Protein AF-A0AAX2ZK99-F1 (afdb_monomer_lite)

Secondary structure (DSSP, 8-state):
---HHHHT-GGG-----HHHHHHH-GGGHHHHTSPTT--EEEEEETTEEEEEETTT--EEEEE--------

Radius of gyration: 13.6 Å; chains: 1; bounding box: 37×27×29 Å

pLDDT: mean 80.92, std 14.01, range [36.25, 93.31]

Organism: NCBI:txid2813371

Foldseek 3Di:
DPDPVLVPDCVSDDDDDVVVVCVVPVFQVLVVPDDPPFDWDWDADPNWTFIARVVPRHTSGTDDPDPPPDD

Structure (mmCIF, N/CA/C/O backbone):
data_AF-A0AAX2ZK99-F1
#
_entry.id   AF-A0AAX2ZK99-F1
#
loop_
_atom_site.group_PDB
_atom_site.id
_atom_site.type_symbol
_atom_site.label_atom_id
_atom_site.label_alt_id
_atom_site.label_comp_id
_atom_site.label_asym_id
_atom_site.label_entity_id
_atom_site.label_seq_id
_atom_site.pdbx_PDB_ins_code
_atom_site.Cartn_x
_atom_site.Cartn_y
_atom_site.Cartn_z
_atom_site.occupancy
_atom_site.B_iso_or_equiv
_atom_site.auth_seq_id
_atom_site.auth_comp_id
_atom_site.auth_asym_id
_atom_site.auth_atom_id
_atom_site.pdbx_PDB_model_num
ATOM 1 N N . MET A 1 1 ? 13.542 11.678 1.096 1.00 55.88 1 MET A N 1
ATOM 2 C CA . MET A 1 1 ? 12.398 12.520 1.496 1.00 55.88 1 MET A CA 1
ATOM 3 C C . MET A 1 1 ? 11.291 12.175 0.535 1.00 55.88 1 MET A C 1
ATOM 5 O O . MET A 1 1 ? 11.577 12.102 -0.651 1.00 55.88 1 MET A O 1
ATOM 9 N N . ASP A 1 2 ? 10.083 11.954 1.036 1.00 67.31 2 ASP A N 1
ATOM 10 C CA . ASP A 1 2 ? 8.926 11.648 0.195 1.00 67.31 2 ASP A CA 1
ATOM 11 C C . ASP A 1 2 ? 8.390 12.963 -0.389 1.00 67.31 2 ASP A C 1
ATOM 13 O O . ASP A 1 2 ? 7.462 13.566 0.145 1.00 67.31 2 ASP A O 1
ATOM 17 N N . THR A 1 3 ? 9.073 13.484 -1.409 1.00 88.06 3 THR A N 1
ATOM 18 C CA . THR A 1 3 ? 8.676 14.686 -2.157 1.0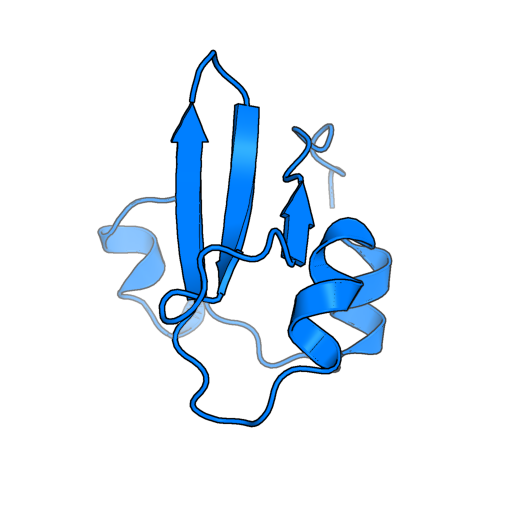0 88.06 3 THR A CA 1
ATOM 19 C C . THR A 1 3 ? 8.155 14.296 -3.529 1.00 88.06 3 THR A C 1
ATOM 21 O O . THR A 1 3 ? 8.665 13.344 -4.117 1.00 88.06 3 THR A O 1
ATOM 24 N N . ASP A 1 4 ? 7.221 15.075 -4.076 1.00 86.25 4 ASP A N 1
ATOM 25 C CA . ASP A 1 4 ? 6.684 14.851 -5.426 1.00 86.25 4 ASP A CA 1
ATOM 26 C C . ASP A 1 4 ? 7.812 14.756 -6.469 1.00 86.25 4 ASP A C 1
ATOM 28 O O . ASP A 1 4 ? 7.883 13.791 -7.219 1.00 86.25 4 ASP A O 1
ATOM 32 N N . GLU A 1 5 ? 8.803 15.651 -6.394 1.00 90.06 5 GLU A N 1
ATOM 33 C CA . GLU A 1 5 ? 9.991 15.644 -7.266 1.00 90.06 5 GLU A CA 1
ATOM 34 C C . GLU A 1 5 ? 10.817 14.342 -7.180 1.00 90.06 5 GLU A C 1
ATOM 36 O O . GLU A 1 5 ? 11.451 13.941 -8.151 1.00 90.06 5 GLU A O 1
ATOM 41 N N . PHE A 1 6 ? 10.801 13.646 -6.036 1.00 87.75 6 PHE A N 1
ATOM 42 C CA . PHE A 1 6 ? 11.500 12.364 -5.879 1.00 87.75 6 PHE A CA 1
ATOM 43 C C . PHE A 1 6 ? 10.688 11.209 -6.479 1.00 87.75 6 PHE A C 1
ATOM 45 O O . PHE A 1 6 ? 11.268 10.300 -7.070 1.00 87.75 6 PHE A O 1
ATOM 52 N N . LEU A 1 7 ? 9.359 11.255 -6.339 1.00 84.94 7 LEU A N 1
ATOM 53 C CA . LEU A 1 7 ? 8.432 10.242 -6.853 1.00 84.94 7 LEU A CA 1
ATOM 54 C C . LEU A 1 7 ? 8.228 10.333 -8.371 1.00 84.94 7 LEU A C 1
ATOM 56 O O . LEU A 1 7 ? 7.884 9.334 -8.997 1.00 84.94 7 LEU A O 1
ATOM 60 N N . GLU A 1 8 ? 8.432 11.511 -8.959 1.00 90.50 8 GLU A N 1
ATOM 61 C CA . GLU A 1 8 ? 8.278 11.740 -10.398 1.00 90.50 8 GLU A CA 1
ATOM 62 C C . GLU A 1 8 ? 9.415 11.147 -11.247 1.00 90.50 8 GLU A C 1
ATOM 64 O O . GLU A 1 8 ? 9.218 10.930 -12.443 1.00 90.50 8 GLU A O 1
ATOM 69 N N . A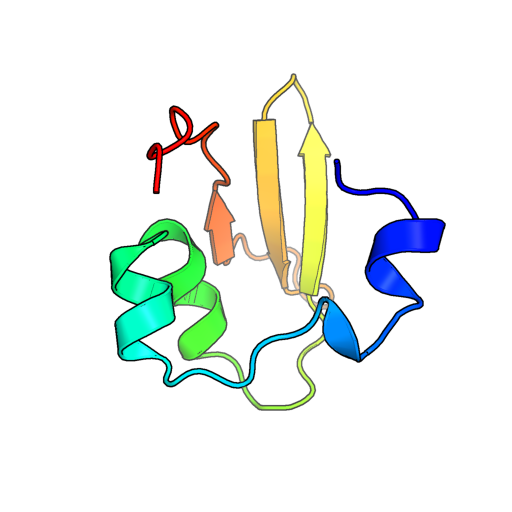SP A 1 9 ? 10.580 10.846 -10.661 1.00 91.81 9 ASP A N 1
ATOM 70 C CA . ASP A 1 9 ? 11.701 10.224 -11.374 1.00 91.81 9 ASP A CA 1
ATOM 71 C C . ASP A 1 9 ? 11.625 8.683 -11.296 1.00 91.81 9 ASP A C 1
ATOM 73 O O . ASP A 1 9 ? 11.834 8.103 -10.224 1.00 91.81 9 ASP A O 1
ATOM 77 N N . PRO A 1 10 ? 11.395 7.973 -12.420 1.00 87.94 10 PRO A N 1
ATOM 78 C CA . PRO A 1 10 ? 11.346 6.512 -12.443 1.00 87.94 10 PRO A CA 1
ATOM 79 C C . PRO A 1 10 ? 12.655 5.847 -12.003 1.00 87.94 10 PRO A C 1
ATOM 81 O O . PRO A 1 10 ? 12.636 4.683 -11.609 1.00 87.94 10 PRO A O 1
ATOM 84 N N . LEU A 1 11 ? 13.792 6.551 -12.068 1.00 91.25 11 LEU A N 1
ATOM 85 C CA . LEU A 1 11 ? 15.085 6.040 -11.599 1.00 91.25 11 LEU A CA 1
ATOM 86 C C . LEU A 1 11 ? 15.152 5.927 -10.072 1.00 91.25 11 LEU A C 1
ATOM 88 O O . LEU A 1 11 ? 15.990 5.186 -9.557 1.00 91.25 11 LEU A O 1
ATOM 92 N N . ASN A 1 12 ? 14.260 6.615 -9.357 1.00 88.75 12 ASN A N 1
ATOM 93 C CA . ASN A 1 12 ? 14.096 6.470 -7.913 1.00 88.75 12 ASN A CA 1
ATOM 94 C C . ASN A 1 12 ? 13.168 5.299 -7.543 1.00 88.75 12 ASN A C 1
ATOM 96 O O . ASN A 1 12 ? 13.013 4.996 -6.359 1.00 88.75 12 ASN A O 1
ATOM 100 N N . MET A 1 13 ? 12.554 4.629 -8.526 1.00 85.62 13 MET A N 1
ATOM 101 C CA . MET A 1 13 ? 11.704 3.459 -8.307 1.00 85.62 13 MET A CA 1
ATOM 102 C C . MET A 1 13 ? 12.504 2.157 -8.441 1.00 85.62 13 MET A C 1
ATOM 104 O O . MET A 1 13 ? 13.376 2.016 -9.297 1.00 85.62 13 MET A O 1
ATOM 108 N N . LEU A 1 14 ? 12.163 1.166 -7.617 1.00 86.62 14 LEU A N 1
ATOM 109 C CA . LEU A 1 14 ? 12.724 -0.183 -7.672 1.00 86.62 14 LEU A CA 1
ATOM 110 C C . LEU A 1 14 ? 11.603 -1.190 -7.927 1.00 86.62 14 LEU A C 1
ATOM 112 O O . LEU A 1 14 ? 10.623 -1.238 -7.188 1.00 86.62 14 LEU A O 1
ATOM 116 N N . VAL A 1 15 ? 11.784 -2.049 -8.931 1.00 86.31 15 VAL A N 1
ATOM 117 C CA . VAL A 1 15 ? 10.988 -3.274 -9.054 1.00 86.31 15 VAL A CA 1
ATOM 118 C C . VAL A 1 15 ? 11.645 -4.333 -8.178 1.00 86.31 15 VAL A C 1
ATOM 120 O O . VAL A 1 15 ? 12.788 -4.716 -8.419 1.00 86.31 15 VAL A O 1
ATOM 123 N N . CYS A 1 16 ? 10.933 -4.794 -7.160 1.00 82.00 16 CYS A N 1
ATOM 124 C CA . CYS A 1 16 ? 11.393 -5.833 -6.245 1.00 82.00 16 CYS A CA 1
ATOM 125 C C . CYS A 1 16 ? 10.315 -6.902 -6.068 1.00 82.00 16 CYS A C 1
ATOM 127 O O . CYS A 1 16 ? 9.149 -6.705 -6.422 1.00 82.00 16 CYS A O 1
ATOM 129 N N . ASP A 1 17 ? 10.724 -8.066 -5.573 1.00 85.44 17 ASP A N 1
ATOM 130 C CA . ASP A 1 17 ? 9.794 -9.121 -5.205 1.00 85.44 17 ASP A CA 1
ATOM 131 C C . ASP A 1 17 ? 9.100 -8.807 -3.870 1.00 85.44 17 ASP A C 1
ATOM 133 O O . ASP A 1 17 ? 9.560 -7.997 -3.063 1.00 85.44 17 ASP A O 1
ATOM 137 N N . TRP A 1 18 ? 7.980 -9.482 -3.624 1.00 79.12 18 TRP A N 1
ATOM 138 C CA . TRP A 1 18 ? 7.180 -9.237 -2.430 1.00 79.12 18 TRP A CA 1
ATOM 139 C C . TRP A 1 18 ? 7.886 -9.630 -1.126 1.00 79.12 18 TRP A C 1
ATOM 141 O O . TRP A 1 18 ? 7.652 -9.006 -0.093 1.00 79.12 18 TRP A O 1
ATOM 151 N N . VAL A 1 19 ? 8.767 -10.635 -1.152 1.00 83.31 19 VAL A N 1
ATOM 152 C CA . VAL A 1 19 ? 9.495 -11.067 0.051 1.00 83.31 19 VAL A CA 1
ATOM 153 C C . VAL A 1 19 ? 10.444 -9.961 0.500 1.00 83.31 19 VAL A C 1
ATOM 155 O O . VAL A 1 19 ? 10.456 -9.636 1.684 1.00 83.31 19 VAL A O 1
ATOM 158 N N . THR A 1 20 ? 11.131 -9.308 -0.441 1.00 84.62 20 THR A N 1
ATOM 159 C CA . THR A 1 20 ? 11.954 -8.120 -0.159 1.00 84.62 20 THR A CA 1
ATOM 160 C C . THR A 1 20 ? 11.146 -7.020 0.539 1.00 84.62 20 THR A C 1
ATOM 162 O O . THR A 1 20 ? 11.624 -6.398 1.484 1.00 84.62 20 THR A O 1
ATOM 165 N N . ILE A 1 21 ? 9.899 -6.789 0.123 1.00 80.75 21 ILE A N 1
ATOM 166 C CA . ILE A 1 21 ? 9.035 -5.790 0.761 1.00 80.75 21 ILE A CA 1
ATOM 167 C C . ILE A 1 21 ? 8.615 -6.214 2.182 1.00 80.75 21 ILE A C 1
ATOM 169 O O . ILE A 1 21 ? 8.645 -5.387 3.095 1.00 80.75 21 ILE A O 1
ATOM 173 N N . LEU A 1 22 ? 8.267 -7.488 2.394 1.00 76.69 22 LEU A N 1
ATOM 174 C CA . LEU A 1 22 ? 7.909 -8.013 3.721 1.00 76.69 22 LEU A CA 1
ATOM 175 C C . LEU A 1 22 ? 9.070 -7.954 4.720 1.00 76.69 22 LEU A C 1
ATOM 177 O O . LEU A 1 22 ? 8.835 -7.790 5.916 1.00 76.69 22 LEU A O 1
ATOM 181 N N . GLU A 1 23 ? 10.311 -8.089 4.250 1.00 79.62 23 GLU A N 1
ATOM 182 C CA . GLU A 1 23 ? 11.506 -7.929 5.086 1.00 79.62 23 GLU A CA 1
ATOM 183 C C . GLU A 1 23 ? 11.702 -6.483 5.560 1.00 79.62 23 GLU A C 1
ATOM 185 O O . GLU A 1 23 ? 12.258 -6.267 6.639 1.00 79.62 23 GLU A O 1
ATOM 190 N N . ILE A 1 24 ? 11.231 -5.505 4.778 1.00 77.62 24 ILE A N 1
ATOM 191 C CA . ILE A 1 24 ? 11.314 -4.081 5.113 1.00 77.62 24 ILE A CA 1
ATOM 192 C C . ILE A 1 24 ? 10.194 -3.701 6.084 1.00 77.62 24 ILE A C 1
ATOM 194 O O . ILE A 1 24 ? 10.474 -3.127 7.133 1.00 77.62 24 ILE A O 1
ATOM 198 N N . GLU A 1 25 ? 8.941 -4.039 5.768 1.00 73.75 25 GLU A N 1
ATOM 199 C CA . GLU A 1 25 ? 7.791 -3.747 6.629 1.00 73.75 25 GLU A CA 1
ATOM 200 C C . GLU A 1 25 ? 6.738 -4.858 6.571 1.00 73.75 25 GLU A C 1
ATOM 202 O O . GLU A 1 25 ? 5.970 -4.976 5.621 1.00 73.75 25 GLU A O 1
ATOM 207 N N . LEU A 1 26 ? 6.630 -5.650 7.640 1.00 70.94 26 LEU A N 1
ATOM 208 C CA . LEU A 1 26 ? 5.629 -6.723 7.746 1.00 70.94 26 LEU A CA 1
ATOM 209 C C . LEU A 1 26 ? 4.186 -6.199 7.838 1.00 70.94 26 LEU A C 1
ATOM 211 O O . LEU A 1 26 ? 3.232 -6.936 7.594 1.00 70.94 26 LEU A O 1
ATOM 215 N N . GLU A 1 27 ? 4.005 -4.934 8.211 1.00 71.38 27 GLU A N 1
ATOM 216 C CA . GLU A 1 27 ? 2.698 -4.353 8.537 1.00 71.38 27 GLU A CA 1
ATOM 217 C C . GLU A 1 27 ? 1.835 -4.046 7.302 1.00 71.38 27 GLU A C 1
ATOM 219 O O . GLU A 1 27 ? 0.661 -3.705 7.447 1.00 71.38 27 GLU A O 1
ATOM 224 N N . ILE A 1 28 ? 2.372 -4.251 6.093 1.00 75.81 28 ILE A N 1
ATOM 225 C CA . ILE A 1 28 ? 1.613 -4.194 4.837 1.00 75.81 28 ILE A CA 1
ATOM 226 C C . ILE A 1 28 ? 1.080 -5.559 4.376 1.00 75.81 28 ILE A C 1
ATOM 228 O O . ILE A 1 28 ? 0.526 -5.655 3.284 1.00 75.81 28 ILE A O 1
ATOM 232 N N . PHE A 1 29 ? 1.216 -6.623 5.178 1.00 78.12 29 PHE A N 1
ATOM 233 C CA . PHE A 1 29 ? 0.741 -7.960 4.797 1.00 78.12 29 PHE A CA 1
ATOM 234 C C . PHE A 1 29 ? -0.751 -7.976 4.429 1.00 78.12 29 PHE A C 1
ATOM 236 O O . PHE A 1 29 ? -1.129 -8.626 3.464 1.00 78.12 29 PHE A O 1
ATOM 243 N N . GLY A 1 30 ? -1.589 -7.190 5.115 1.00 79.56 30 GLY A N 1
ATOM 244 C CA . GLY A 1 30 ? -3.015 -7.088 4.783 1.00 79.56 30 GLY A CA 1
ATOM 245 C C . GLY A 1 30 ? -3.303 -6.485 3.402 1.00 79.56 30 GLY A C 1
ATOM 246 O O . GLY A 1 30 ? -4.396 -6.666 2.883 1.00 79.56 30 GLY A O 1
ATOM 247 N N . ILE A 1 31 ? -2.331 -5.810 2.776 1.00 83.25 31 ILE A N 1
ATOM 248 C CA . ILE A 1 31 ? -2.430 -5.332 1.388 1.00 83.25 31 ILE A CA 1
ATOM 249 C C . ILE A 1 31 ? -2.141 -6.463 0.395 1.00 83.25 31 ILE A C 1
ATOM 251 O O . ILE A 1 31 ? -2.722 -6.481 -0.686 1.00 83.25 31 ILE A O 1
ATOM 255 N N . PHE A 1 32 ? -1.265 -7.410 0.748 1.00 82.12 32 PHE A N 1
ATOM 256 C CA . PHE A 1 32 ? -0.861 -8.500 -0.147 1.00 82.12 32 PHE A CA 1
ATOM 257 C C . PHE A 1 32 ? -2.038 -9.347 -0.618 1.00 82.12 32 PHE A C 1
ATOM 259 O O . PHE A 1 32 ? -2.112 -9.722 -1.785 1.00 82.12 32 PHE A O 1
ATOM 266 N N . ASP A 1 33 ? -2.947 -9.644 0.307 1.00 84.12 33 ASP A N 1
ATOM 267 C CA . ASP A 1 33 ? -4.089 -10.516 0.055 1.00 84.12 33 ASP A CA 1
ATOM 268 C C . ASP A 1 33 ? -5.217 -9.800 -0.714 1.00 84.12 33 ASP A C 1
ATOM 270 O O . ASP A 1 33 ? -6.210 -10.432 -1.088 1.00 84.12 33 ASP A O 1
ATOM 274 N N . MET A 1 34 ? -5.081 -8.495 -0.987 1.00 87.62 34 MET A N 1
ATOM 275 C CA . MET A 1 34 ? -6.090 -7.737 -1.720 1.00 87.62 34 MET A CA 1
ATOM 276 C C . MET A 1 34 ? -6.020 -8.019 -3.229 1.00 87.62 34 MET A C 1
ATOM 278 O O . MET A 1 34 ? -4.934 -8.101 -3.810 1.00 87.62 34 MET A O 1
ATOM 282 N N . PRO A 1 35 ? -7.174 -8.130 -3.911 1.00 90.25 35 PRO A N 1
ATOM 283 C CA . PRO A 1 35 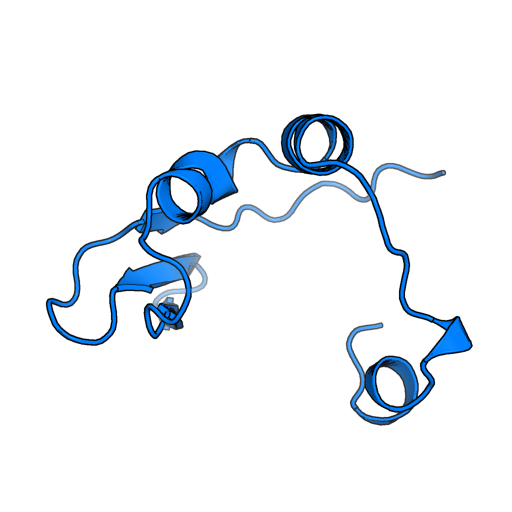? -7.208 -8.233 -5.363 1.00 90.25 35 PRO A CA 1
ATOM 284 C C . PRO A 1 35 ? -6.463 -7.085 -6.058 1.00 90.25 35 PRO A C 1
ATOM 286 O O . PRO A 1 35 ? -6.521 -5.925 -5.652 1.00 90.25 35 PRO A O 1
ATOM 289 N N . VAL A 1 36 ? -5.804 -7.390 -7.177 1.00 87.62 36 VAL A N 1
ATOM 290 C CA . VAL A 1 36 ? -5.190 -6.353 -8.017 1.00 87.62 36 VAL A CA 1
ATOM 291 C C . VAL A 1 36 ? -6.261 -5.356 -8.467 1.00 87.62 36 VAL A C 1
ATOM 293 O O . VAL A 1 36 ? -7.302 -5.752 -8.992 1.00 87.62 36 VAL A O 1
ATOM 296 N N . GLY A 1 37 ? -5.980 -4.063 -8.293 1.00 87.81 37 GLY A N 1
ATOM 297 C CA . GLY A 1 37 ? -6.913 -2.977 -8.602 1.00 87.81 37 GLY A CA 1
ATOM 298 C C . GLY A 1 37 ? -7.777 -2.528 -7.421 1.00 87.81 37 GLY A C 1
ATOM 299 O O . GLY A 1 37 ? -8.552 -1.591 -7.587 1.00 87.81 37 GLY A O 1
ATOM 300 N N . THR A 1 38 ? -7.638 -3.145 -6.243 1.00 90.94 38 THR A N 1
ATOM 301 C CA . THR A 1 38 ? -8.209 -2.619 -4.998 1.00 90.94 38 THR A CA 1
ATOM 302 C C . THR A 1 38 ? -7.700 -1.203 -4.727 1.00 90.94 38 THR A C 1
ATOM 304 O O . THR A 1 38 ? -6.493 -0.956 -4.714 1.00 90.94 38 THR A O 1
ATOM 307 N N . GLU A 1 39 ? -8.627 -0.288 -4.449 1.00 92.81 39 GLU A N 1
ATOM 308 C CA . GLU A 1 39 ? -8.304 1.049 -3.963 1.00 92.81 39 GLU A CA 1
ATOM 309 C C . GLU A 1 39 ? -8.023 1.012 -2.456 1.00 92.81 39 GLU A C 1
ATOM 311 O O . GLU A 1 39 ? -8.789 0.454 -1.664 1.00 92.81 39 GLU A O 1
ATOM 316 N N . ILE A 1 40 ? -6.880 1.572 -2.066 1.00 91.12 40 ILE A N 1
ATOM 317 C CA . ILE A 1 40 ? -6.412 1.613 -0.683 1.00 91.12 40 ILE A CA 1
ATOM 318 C C . ILE A 1 40 ? -6.133 3.065 -0.331 1.00 91.12 40 ILE A C 1
ATOM 320 O O . ILE A 1 40 ? -5.430 3.769 -1.058 1.00 91.12 40 ILE A O 1
ATOM 324 N N . THR A 1 41 ? -6.639 3.510 0.814 1.00 91.06 41 THR A N 1
ATOM 325 C CA . THR A 1 41 ? -6.404 4.862 1.321 1.00 91.06 41 THR A CA 1
ATOM 326 C C . THR A 1 41 ? -5.475 4.814 2.529 1.00 91.06 41 THR A C 1
ATOM 328 O O . THR A 1 41 ? -5.680 4.034 3.457 1.00 91.06 41 THR A O 1
ATOM 331 N N . LEU A 1 42 ? -4.450 5.668 2.544 1.00 89.31 42 LEU A N 1
ATOM 332 C CA . LEU A 1 42 ? -3.636 5.907 3.733 1.00 89.31 42 LEU A CA 1
ATOM 333 C C . LEU A 1 42 ? -4.307 6.984 4.596 1.00 89.31 42 LEU A C 1
ATOM 335 O O . LEU A 1 42 ? -4.365 8.151 4.212 1.00 89.31 42 LEU A O 1
ATOM 339 N N . MET A 1 43 ? -4.786 6.592 5.772 1.00 91.31 43 MET A N 1
ATOM 340 C CA . MET A 1 43 ? -5.402 7.481 6.755 1.00 91.31 43 MET A CA 1
ATOM 341 C C . MET A 1 43 ? -4.360 7.997 7.749 1.00 91.31 43 MET A C 1
ATOM 343 O O . MET A 1 43 ? -3.406 7.294 8.092 1.00 91.31 43 MET A O 1
ATOM 347 N N . HIS A 1 44 ? -4.556 9.224 8.240 1.00 89.62 44 HIS A N 1
ATOM 348 C CA . HIS A 1 44 ? -3.738 9.824 9.294 1.00 89.62 44 HIS A CA 1
ATOM 349 C C . HIS A 1 44 ? -4.636 10.452 10.361 1.00 89.62 44 HIS A C 1
ATOM 351 O O . HIS A 1 44 ? -5.219 11.514 10.151 1.00 89.62 44 HIS A O 1
ATOM 357 N N . GLU A 1 45 ? -4.719 9.809 11.524 1.00 88.62 45 GLU A N 1
ATOM 358 C CA . GLU A 1 45 ? -5.550 10.260 12.641 1.00 88.62 45 GLU A CA 1
ATOM 359 C C . GLU A 1 45 ? -4.810 10.116 13.968 1.00 88.62 45 GLU A C 1
ATOM 361 O O . GLU A 1 45 ? -4.160 9.104 14.233 1.00 88.62 45 GLU A O 1
ATOM 366 N N . ASN A 1 46 ? -4.919 11.130 14.832 1.00 88.50 46 ASN A N 1
ATOM 367 C CA . ASN A 1 46 ? -4.306 11.143 16.167 1.00 88.50 46 ASN A CA 1
ATOM 368 C C . ASN A 1 46 ? -2.795 10.817 16.166 1.00 88.50 46 ASN A C 1
ATOM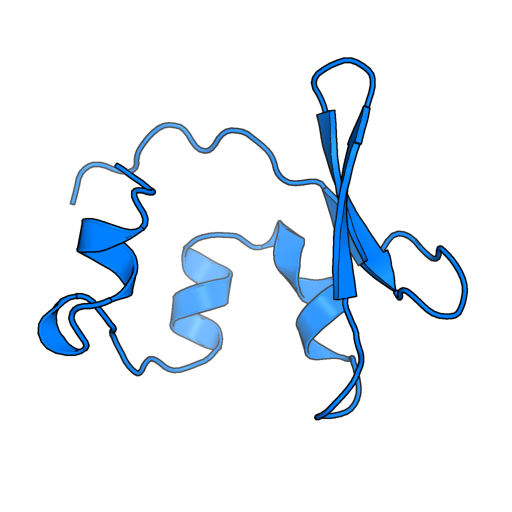 370 O O . ASN A 1 46 ? -2.285 10.217 17.109 1.00 88.50 46 ASN A O 1
ATOM 374 N N . GLY A 1 47 ? -2.083 11.197 15.098 1.00 83.56 47 GLY A N 1
ATOM 375 C CA . GLY A 1 47 ? -0.652 10.926 14.924 1.00 83.56 47 GLY A CA 1
ATOM 376 C C . GLY A 1 47 ? -0.314 9.502 14.469 1.00 83.56 47 GLY A C 1
ATOM 377 O O . GLY A 1 47 ? 0.864 9.188 14.313 1.00 83.56 47 GLY A O 1
ATOM 378 N N . ASN A 1 48 ? -1.315 8.650 14.236 1.00 82.81 48 ASN A N 1
ATOM 379 C CA . ASN A 1 48 ? -1.137 7.304 13.705 1.00 82.81 48 ASN A CA 1
ATOM 380 C C . ASN A 1 48 ? -1.485 7.272 12.220 1.00 82.81 48 ASN A C 1
ATOM 382 O O . ASN A 1 48 ? -2.460 7.887 11.785 1.00 82.81 48 ASN A O 1
ATOM 386 N N . LYS A 1 49 ? -0.709 6.509 11.454 1.00 87.00 49 LYS A N 1
ATOM 387 C CA . LYS A 1 49 ? -0.972 6.240 10.043 1.00 87.00 49 LYS A CA 1
ATOM 388 C C . LYS A 1 49 ? -1.412 4.791 9.876 1.00 87.00 49 LYS A C 1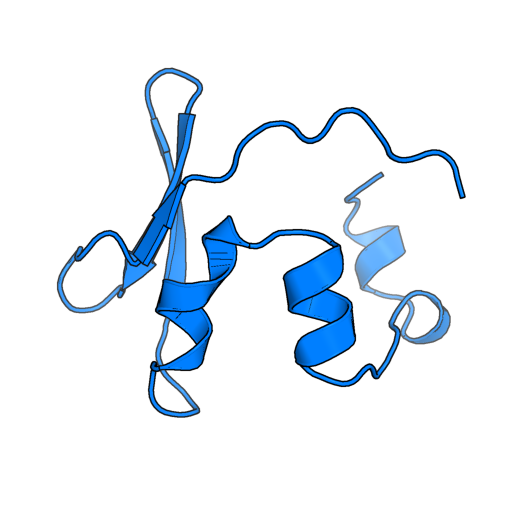
ATOM 390 O O . LYS A 1 49 ? -0.838 3.904 10.505 1.00 87.00 49 LYS A O 1
ATOM 395 N N . TYR A 1 50 ? -2.421 4.541 9.054 1.00 88.50 50 TYR A N 1
ATOM 396 C CA . TYR A 1 50 ? -2.907 3.189 8.776 1.00 88.50 50 TYR A CA 1
ATOM 397 C C . TYR A 1 50 ? -3.553 3.111 7.392 1.00 88.50 50 TYR A C 1
ATOM 399 O O . TYR A 1 50 ? -4.094 4.097 6.895 1.00 88.50 50 TYR A O 1
ATOM 407 N N . PHE A 1 51 ? -3.464 1.947 6.758 1.00 90.12 51 PHE A N 1
ATOM 408 C CA . PHE A 1 51 ? -4.086 1.681 5.467 1.00 90.12 51 PHE A CA 1
ATOM 409 C C . PHE A 1 51 ? -5.503 1.165 5.668 1.00 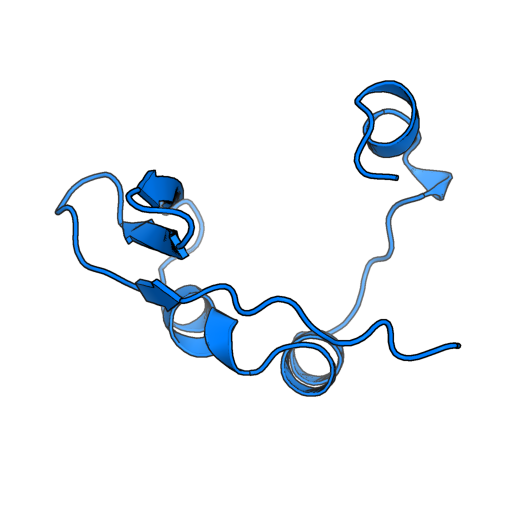90.12 51 PHE A C 1
ATOM 411 O O . PHE A 1 51 ? -5.731 0.310 6.528 1.00 90.12 51 PHE A O 1
ATOM 418 N N . VAL A 1 52 ? -6.437 1.656 4.858 1.00 92.69 52 VAL A N 1
ATOM 419 C CA . VAL A 1 52 ? -7.814 1.164 4.815 1.00 92.69 52 VAL A CA 1
ATOM 420 C C . VAL A 1 52 ? -8.201 0.733 3.411 1.00 92.69 52 VAL A C 1
ATOM 422 O O . VAL A 1 52 ? -7.794 1.360 2.431 1.00 92.69 52 VAL A O 1
ATOM 425 N N . PHE A 1 53 ? -9.020 -0.310 3.315 1.00 93.31 53 PHE A N 1
ATOM 426 C CA . PHE A 1 53 ? -9.726 -0.625 2.084 1.00 93.31 53 PHE A CA 1
ATOM 427 C C . PHE A 1 53 ? -10.793 0.447 1.847 1.00 93.31 53 PHE A C 1
ATOM 429 O O . PHE A 1 53 ? -11.718 0.588 2.649 1.00 93.31 53 PHE A O 1
ATOM 436 N N . THR A 1 54 ? -10.661 1.212 0.765 1.00 92.94 54 THR A N 1
ATOM 437 C CA . THR A 1 54 ? -11.448 2.432 0.535 1.00 92.94 54 THR A CA 1
ATOM 438 C C . THR A 1 54 ? -12.956 2.182 0.525 1.00 92.94 54 THR A C 1
ATOM 440 O O . THR A 1 54 ? -13.704 2.961 1.113 1.00 92.94 54 THR A O 1
ATOM 443 N N . ASP A 1 55 ? -13.403 1.069 -0.060 1.00 92.62 55 ASP A N 1
ATOM 444 C CA . ASP A 1 55 ? -14.835 0.785 -0.215 1.00 92.62 55 ASP A CA 1
ATOM 445 C C . ASP A 1 55 ? -15.537 0.445 1.106 1.00 92.62 55 ASP A C 1
ATOM 447 O O . ASP A 1 55 ? -16.740 0.667 1.253 1.00 92.62 55 ASP A O 1
ATOM 451 N N . THR A 1 56 ? -14.810 -0.126 2.069 1.00 92.88 56 THR A N 1
ATOM 452 C CA . THR A 1 56 ? -15.399 -0.673 3.307 1.00 92.88 56 THR A CA 1
ATOM 453 C C . THR A 1 56 ? -14.933 0.042 4.569 1.00 92.88 56 THR A C 1
ATOM 455 O O . THR A 1 56 ? -15.596 -0.049 5.603 1.00 92.88 56 THR A O 1
ATOM 458 N N . GLY A 1 57 ? -13.799 0.741 4.506 1.00 91.00 57 GLY A N 1
ATOM 459 C CA . GLY A 1 57 ? -13.114 1.304 5.665 1.00 91.00 57 GLY A CA 1
ATOM 460 C C . GLY A 1 57 ? -12.383 0.267 6.526 1.00 91.00 57 GLY A C 1
ATOM 461 O O . GLY A 1 57 ? -11.919 0.613 7.612 1.00 91.00 57 GLY A O 1
ATOM 462 N N . GLU A 1 58 ? -12.279 -0.991 6.084 1.00 91.31 58 GLU A N 1
ATOM 463 C CA . GLU A 1 58 ? -11.537 -2.030 6.804 1.00 91.31 58 GLU A CA 1
ATOM 464 C C . GLU A 1 58 ? -10.058 -1.655 6.934 1.00 91.31 58 GLU A C 1
ATOM 466 O O . GLU A 1 58 ? -9.421 -1.285 5.951 1.00 91.31 58 GLU A O 1
ATOM 471 N N . ILE A 1 59 ? -9.500 -1.765 8.143 1.00 89.81 59 ILE A N 1
ATOM 472 C CA . ILE A 1 59 ? -8.084 -1.480 8.399 1.00 89.81 59 ILE A CA 1
ATOM 473 C C . ILE A 1 59 ? -7.242 -2.664 7.926 1.00 89.81 59 ILE A C 1
ATOM 475 O O . ILE A 1 59 ? -7.323 -3.754 8.487 1.00 89.81 59 ILE A O 1
ATOM 479 N N . LEU A 1 60 ? -6.384 -2.412 6.940 1.00 88.12 60 LEU A N 1
ATOM 480 C CA . LEU A 1 60 ? -5.493 -3.405 6.338 1.00 88.12 60 LEU A CA 1
ATOM 481 C C . LEU A 1 60 ? -4.139 -3.496 7.060 1.00 88.12 60 LEU A C 1
ATOM 483 O O . LEU A 1 60 ? -3.468 -4.522 6.997 1.00 88.12 60 LEU A O 1
ATOM 487 N N . GLY A 1 61 ? -3.721 -2.431 7.750 1.00 85.31 61 GLY A N 1
ATOM 488 C CA . GLY A 1 61 ? -2.437 -2.399 8.452 1.00 85.31 61 GLY A CA 1
ATOM 489 C C . GLY A 1 61 ? -2.111 -1.042 9.068 1.00 85.31 61 GLY A C 1
ATOM 490 O O . GLY A 1 61 ? -2.612 -0.011 8.622 1.00 85.31 61 GLY A O 1
ATOM 491 N N . THR A 1 62 ? -1.267 -1.023 10.101 1.00 81.50 62 THR A N 1
ATOM 492 C CA . THR A 1 62 ? -0.795 0.218 10.741 1.00 81.50 62 THR A CA 1
ATOM 493 C C . THR A 1 62 ? 0.615 0.539 10.286 1.00 81.50 62 THR A C 1
ATOM 495 O O . THR A 1 62 ? 1.476 -0.323 10.372 1.00 81.50 62 THR A O 1
ATOM 498 N N . VAL A 1 63 ? 0.879 1.777 9.885 1.00 76.69 63 VAL A N 1
ATOM 499 C CA . VAL A 1 63 ? 2.227 2.234 9.539 1.00 76.69 63 VAL A CA 1
ATOM 500 C C . VAL A 1 63 ? 2.918 2.701 10.810 1.00 76.69 63 VAL A C 1
ATOM 502 O O . VAL A 1 63 ? 2.577 3.752 11.367 1.00 76.69 63 VAL A O 1
ATOM 505 N N . ARG A 1 64 ? 3.904 1.939 11.281 1.00 69.62 64 ARG A N 1
ATOM 506 C CA . ARG A 1 64 ? 4.794 2.413 12.340 1.00 69.62 64 ARG A CA 1
ATOM 507 C C . ARG A 1 64 ? 5.926 3.227 11.735 1.00 69.62 64 ARG A C 1
ATOM 509 O O . ARG A 1 64 ? 6.386 2.985 10.627 1.00 69.62 64 ARG A O 1
ATOM 516 N N . HIS A 1 65 ? 6.395 4.221 12.485 1.00 56.47 65 HIS A N 1
ATOM 517 C CA . HIS A 1 65 ? 7.665 4.858 12.167 1.00 56.47 65 HIS A CA 1
ATOM 518 C C . HIS A 1 65 ? 8.772 3.815 12.328 1.00 56.47 65 HIS A C 1
ATOM 520 O O . HIS A 1 65 ? 9.213 3.532 13.447 1.00 56.47 65 HIS A O 1
ATOM 526 N N . SER A 1 66 ? 9.225 3.255 11.213 1.00 49.84 66 SER A N 1
ATOM 527 C CA . SER A 1 66 ? 10.438 2.459 11.186 1.00 49.84 66 SER A CA 1
ATOM 528 C C . SER A 1 66 ? 11.607 3.366 11.570 1.00 49.84 66 SER A C 1
ATOM 530 O O . SER A 1 66 ? 11.765 4.494 11.087 1.00 49.84 66 SER A O 1
ATOM 532 N N . LYS A 1 67 ? 12.419 2.924 12.536 1.00 43.84 67 LYS A N 1
ATOM 533 C CA . LYS A 1 67 ? 13.737 3.529 12.727 1.00 43.84 67 LYS A CA 1
ATOM 534 C C . LYS A 1 67 ? 14.487 3.246 11.440 1.00 43.84 67 LYS A C 1
ATOM 536 O O . LYS A 1 67 ? 14.780 2.081 11.206 1.00 43.84 67 LYS A O 1
ATOM 541 N N . ALA A 1 68 ? 14.769 4.294 10.663 1.00 41.00 68 ALA A N 1
ATOM 542 C CA . ALA A 1 68 ? 15.558 4.247 9.438 1.00 41.00 68 ALA A CA 1
ATOM 543 C C . ALA A 1 68 ? 16.613 3.136 9.522 1.00 41.00 68 ALA A C 1
ATOM 545 O O . ALA A 1 68 ? 17.612 3.270 10.239 1.00 41.00 68 ALA A O 1
ATOM 546 N N . GLN A 1 69 ? 16.356 2.013 8.850 1.00 45.25 69 GLN A N 1
ATOM 547 C CA . GLN A 1 69 ? 17.383 1.011 8.655 1.00 45.25 69 GLN A CA 1
ATOM 548 C C . GLN A 1 69 ? 18.348 1.621 7.656 1.00 45.25 69 GLN A C 1
ATOM 550 O O . GLN A 1 69 ? 18.031 1.887 6.501 1.00 45.25 69 GLN A O 1
ATOM 555 N N . LYS A 1 70 ? 19.500 1.985 8.205 1.00 36.25 70 LYS A N 1
ATOM 556 C CA . LYS A 1 70 ? 20.612 2.587 7.501 1.00 36.25 70 LYS A CA 1
ATOM 557 C C . LYS A 1 70 ? 21.184 1.510 6.579 1.00 36.25 70 LYS A C 1
ATOM 559 O O . LYS A 1 70 ? 21.901 0.635 7.060 1.00 36.25 70 LYS A O 1
ATOM 564 N N . ILE A 1 71 ? 20.795 1.557 5.310 1.00 38.91 71 ILE A N 1
ATOM 565 C CA . ILE A 1 71 ? 21.490 0.869 4.219 1.00 38.91 71 ILE A CA 1
ATOM 566 C C . ILE A 1 71 ? 22.667 1.744 3.788 1.00 38.91 71 ILE A C 1
ATOM 568 O O . ILE A 1 71 ? 22.474 2.982 3.721 1.00 38.91 71 ILE A O 1
#

Sequence (71 aa):
MDTDEFLEDPLNMLVCDWVTILEIELEIFGIFDMPVGTEITLMHENGNKYFVFTDTGEILGTVRHSKAQKI